Protein AF-A0A9E6A3W9-F1 (afdb_monomer_lite)

Foldseek 3Di:
DAQCLVVCPVVLVVQVPPDDPPPDDGDDDQDDPDPPPCSLNNQLNSQVNCCVPPPDHGDRDDPPPPDPVNLVCQCVPNPVPDDHDDDDDDPVCPDDDPDDDDDDPDDD

Sequence (108 aa):
MRDLREDLESIWRTAARIPASGGAGRVIMFVSALNGEGTTSVASSFACLAARRAEKQAWLVDLDLKRNRVFRGLEDRFARDIGRPGRAYDASLRQAPIYSISPQLADA

Structure (mmCIF, N/CA/C/O backbone):
data_AF-A0A9E6A3W9-F1
#
_entry.id   AF-A0A9E6A3W9-F1
#
loop_
_atom_site.group_PDB
_atom_site.id
_atom_site.type_symbol
_atom_site.label_atom_id
_atom_site.label_alt_id
_atom_site.label_comp_id
_atom_site.label_asym_id
_atom_site.label_entity_id
_atom_site.label_seq_id
_atom_site.pdbx_PDB_ins_code
_atom_site.Cartn_x
_atom_site.Cartn_y
_atom_site.Cartn_z
_atom_site.occupancy
_atom_site.B_iso_or_equiv
_atom_site.auth_seq_id
_atom_site.auth_comp_id
_atom_site.auth_asym_id
_atom_site.auth_atom_id
_atom_site.pdbx_PDB_model_num
ATOM 1 N N . MET A 1 1 ? -10.214 -8.459 -0.104 1.00 92.06 1 MET A N 1
ATOM 2 C CA . MET A 1 1 ? -9.581 -7.514 0.850 1.00 92.06 1 MET A CA 1
ATOM 3 C C . MET A 1 1 ? -10.659 -6.910 1.732 1.00 92.06 1 MET A C 1
ATOM 5 O O . MET A 1 1 ? -11.820 -6.979 1.351 1.00 92.06 1 MET A O 1
ATOM 9 N N . ARG A 1 2 ? -10.291 -6.358 2.891 1.00 95.94 2 ARG A N 1
ATOM 10 C CA . ARG A 1 2 ? -11.200 -5.588 3.756 1.00 95.94 2 ARG A CA 1
ATOM 11 C C . ARG A 1 2 ? -10.735 -4.138 3.814 1.00 95.94 2 ARG A C 1
ATOM 13 O O . ARG A 1 2 ? -9.531 -3.894 3.780 1.00 95.94 2 ARG A O 1
ATOM 20 N N . ASP A 1 3 ? -11.684 -3.216 3.872 1.00 97.31 3 ASP A N 1
ATOM 21 C CA . ASP A 1 3 ? -11.404 -1.816 4.170 1.00 97.31 3 ASP A CA 1
ATOM 22 C C . ASP A 1 3 ? -11.246 -1.666 5.680 1.00 97.31 3 ASP A C 1
ATOM 24 O O . ASP A 1 3 ? -12.156 -2.003 6.430 1.00 97.31 3 ASP A O 1
ATOM 28 N N . LEU A 1 4 ? -10.063 -1.238 6.106 1.00 98.00 4 LEU A N 1
ATOM 29 C CA . LEU A 1 4 ? -9.674 -1.126 7.511 1.00 98.00 4 LEU A CA 1
ATOM 30 C C . LEU A 1 4 ? -9.384 0.327 7.897 1.00 98.00 4 LEU A C 1
ATOM 32 O O . LEU A 1 4 ? -8.744 0.581 8.908 1.00 98.00 4 LEU A O 1
ATOM 36 N N . ARG A 1 5 ? -9.771 1.313 7.078 1.00 97.12 5 ARG A N 1
ATOM 37 C CA . ARG A 1 5 ? -9.376 2.716 7.305 1.00 97.12 5 ARG A CA 1
ATOM 38 C C . ARG A 1 5 ? -9.805 3.264 8.663 1.00 97.12 5 ARG A C 1
ATOM 40 O O . ARG A 1 5 ? -9.055 4.052 9.236 1.00 97.12 5 ARG A O 1
ATOM 47 N N . GLU A 1 6 ? -10.958 2.833 9.161 1.00 95.44 6 GLU A N 1
ATOM 48 C CA . GLU A 1 6 ? -11.476 3.211 10.481 1.00 95.44 6 GLU A CA 1
ATOM 49 C C . GLU A 1 6 ? -10.569 2.697 11.612 1.00 95.44 6 GLU A C 1
ATOM 51 O O . GLU A 1 6 ? -10.272 3.430 12.552 1.00 95.44 6 GLU A O 1
ATOM 56 N N . ASP A 1 7 ? -10.014 1.492 11.465 1.00 97.25 7 ASP A N 1
ATOM 57 C CA . ASP A 1 7 ? -9.131 0.876 12.463 1.00 97.25 7 ASP A CA 1
ATOM 58 C C . ASP A 1 7 ? -7.702 1.456 12.443 1.00 97.25 7 ASP A C 1
ATOM 60 O O . ASP A 1 7 ? -6.941 1.324 13.404 1.00 97.25 7 ASP A O 1
ATOM 64 N N . LEU A 1 8 ? -7.303 2.104 11.343 1.00 97.50 8 LEU A N 1
ATOM 65 C CA . LEU A 1 8 ? -5.916 2.522 11.097 1.00 97.50 8 LEU A CA 1
ATOM 66 C C . LEU A 1 8 ? -5.609 3.973 11.498 1.00 97.50 8 LEU A C 1
ATOM 68 O O . LEU A 1 8 ? -4.484 4.441 11.300 1.00 97.50 8 LEU A O 1
ATOM 72 N N . GLU A 1 9 ? -6.559 4.705 12.083 1.00 95.62 9 GLU A N 1
ATOM 73 C CA . GLU A 1 9 ? -6.360 6.121 12.423 1.00 95.62 9 GLU A CA 1
ATOM 74 C C . GLU A 1 9 ? -5.221 6.373 13.415 1.00 95.62 9 GLU A C 1
ATOM 76 O O . GLU A 1 9 ? -4.491 7.365 13.301 1.00 95.62 9 GLU A O 1
ATOM 81 N N . SER A 1 10 ? -5.072 5.503 14.413 1.00 95.00 10 SER A N 1
ATOM 82 C CA . SER A 1 10 ? -3.998 5.605 15.407 1.00 95.00 10 SER A CA 1
ATOM 83 C C . SER A 1 10 ? -2.628 5.373 14.762 1.00 95.00 10 SER A C 1
ATOM 85 O O . SER A 1 10 ? -1.684 6.124 15.019 1.00 95.00 10 SER A O 1
ATOM 87 N N . ILE A 1 11 ? -2.542 4.397 13.855 1.00 94.75 11 ILE A N 1
ATOM 88 C CA . ILE A 1 11 ? -1.326 4.055 13.113 1.00 94.75 11 ILE A CA 1
ATOM 89 C C . ILE A 1 11 ? -0.935 5.206 12.184 1.00 94.75 11 ILE A C 1
ATOM 91 O O . ILE A 1 11 ? 0.227 5.612 12.184 1.00 94.75 11 ILE A O 1
ATOM 95 N N . TRP A 1 12 ? -1.893 5.801 11.463 1.00 95.12 12 TRP A N 1
ATOM 96 C CA . TRP A 1 12 ? -1.654 6.997 10.645 1.00 95.12 12 TRP A CA 1
ATOM 97 C C . TRP A 1 12 ? -1.071 8.149 11.463 1.00 95.12 12 TRP A C 1
ATOM 99 O O . TRP A 1 12 ? -0.052 8.722 11.080 1.00 95.12 12 TRP A O 1
ATOM 109 N N . ARG A 1 13 ? -1.673 8.467 12.617 1.00 94.06 13 ARG A N 1
ATOM 110 C CA . ARG A 1 13 ? -1.185 9.545 13.491 1.00 94.06 13 ARG A CA 1
ATOM 111 C C . ARG A 1 13 ? 0.253 9.307 13.943 1.00 94.06 13 ARG A C 1
ATOM 113 O O . ARG A 1 13 ? 1.034 10.252 13.999 1.00 94.06 13 ARG A O 1
ATOM 120 N N . THR A 1 14 ? 0.608 8.066 14.260 1.00 94.06 14 THR A N 1
ATOM 121 C CA . THR A 1 14 ? 1.981 7.705 14.629 1.00 94.06 14 THR A CA 1
ATOM 122 C C . THR A 1 14 ? 2.931 7.830 13.443 1.00 94.06 14 THR A C 1
ATOM 124 O O . THR A 1 14 ? 3.971 8.472 13.565 1.00 94.06 14 THR A O 1
ATOM 127 N N . ALA A 1 15 ? 2.546 7.310 12.280 1.00 92.62 15 ALA A N 1
ATOM 128 C CA . ALA A 1 15 ? 3.335 7.387 11.058 1.00 92.62 15 ALA A CA 1
ATOM 129 C C . ALA A 1 15 ? 3.601 8.833 10.598 1.00 92.62 15 ALA A C 1
ATOM 131 O O . ALA A 1 15 ? 4.718 9.166 10.206 1.00 92.62 15 ALA A O 1
ATOM 132 N N . ALA A 1 16 ? 2.602 9.714 10.691 1.00 90.56 16 ALA A N 1
ATOM 133 C CA . ALA A 1 16 ? 2.720 11.117 10.297 1.00 90.56 16 ALA A CA 1
ATOM 134 C C . ALA A 1 16 ? 3.737 11.901 11.147 1.00 90.56 16 ALA A C 1
ATOM 136 O O . ALA A 1 16 ? 4.322 12.870 10.665 1.00 90.56 16 ALA A O 1
ATOM 137 N N . AR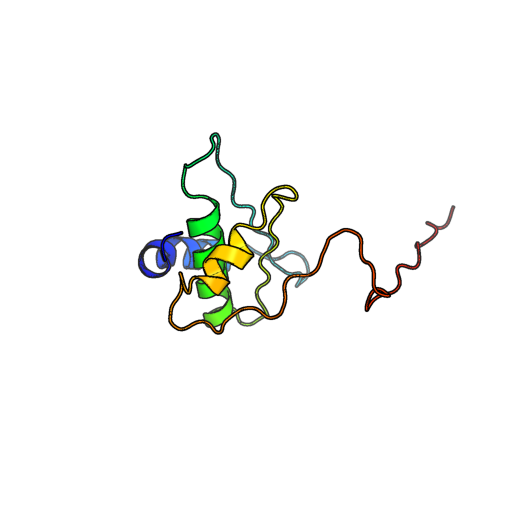G A 1 17 ? 3.990 11.466 12.389 1.00 90.69 17 ARG A N 1
ATOM 138 C CA . ARG A 1 17 ? 4.979 12.081 13.289 1.00 90.69 17 ARG A CA 1
ATOM 139 C C . ARG A 1 17 ? 6.412 11.611 13.053 1.00 90.69 17 ARG A C 1
ATOM 141 O O . ARG A 1 17 ? 7.324 12.210 13.613 1.00 90.69 17 ARG A O 1
ATOM 148 N N . ILE A 1 18 ? 6.628 10.571 12.245 1.00 89.25 18 ILE A N 1
ATOM 149 C CA . ILE A 1 18 ? 7.982 10.108 11.924 1.00 89.25 18 ILE A CA 1
ATOM 150 C C . ILE A 1 18 ? 8.715 11.253 11.203 1.00 89.25 18 ILE A C 1
ATOM 152 O O . ILE A 1 18 ? 8.189 11.761 10.203 1.00 89.25 18 ILE A O 1
ATOM 156 N N . PRO A 1 19 ? 9.887 11.703 11.687 1.00 84.69 19 PRO A N 1
ATOM 157 C CA . PRO A 1 19 ? 10.659 12.737 11.011 1.00 84.69 19 PRO A CA 1
ATOM 158 C C . PRO A 1 19 ? 11.061 12.281 9.608 1.00 84.69 19 PRO A C 1
ATOM 160 O O . PRO A 1 19 ? 11.511 11.152 9.422 1.00 84.69 19 PRO A O 1
ATOM 163 N N . ALA A 1 20 ? 10.906 13.158 8.6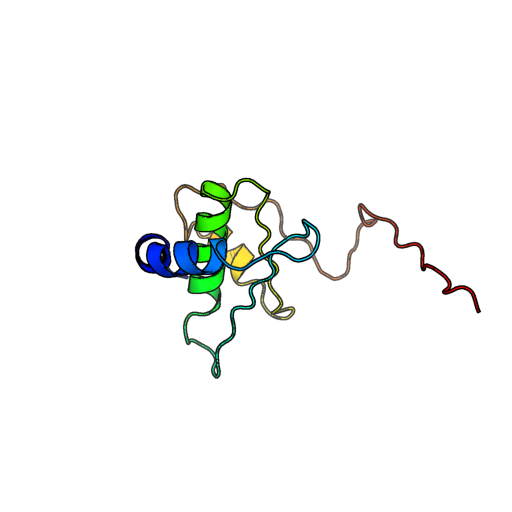20 1.00 81.25 20 ALA A N 1
ATOM 164 C CA . ALA A 1 20 ? 11.426 12.915 7.283 1.00 81.25 20 ALA A CA 1
ATOM 165 C C . ALA A 1 20 ? 12.778 13.624 7.135 1.00 81.25 20 ALA A C 1
ATOM 167 O O . ALA A 1 20 ? 12.855 14.847 7.264 1.00 81.25 20 ALA A O 1
ATOM 168 N N . SER A 1 21 ? 13.845 12.867 6.884 1.00 77.00 21 SER A N 1
ATOM 169 C CA . SER A 1 21 ? 15.188 13.423 6.697 1.00 77.00 21 SER A CA 1
ATOM 170 C C . SER A 1 21 ? 15.222 14.375 5.498 1.00 77.00 21 SER A C 1
ATOM 172 O O . SER A 1 21 ? 14.794 14.013 4.404 1.00 77.00 21 SER A O 1
ATOM 174 N N . GLY A 1 22 ? 15.71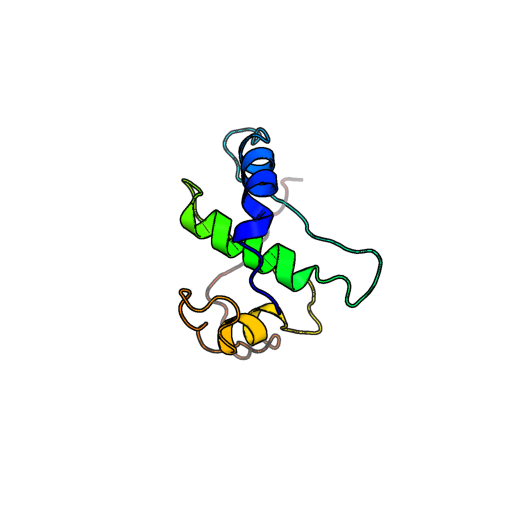9 15.601 5.693 1.00 72.88 22 GLY A N 1
ATOM 175 C CA . GLY A 1 22 ? 15.995 16.548 4.602 1.00 72.88 22 GLY A CA 1
ATOM 176 C C . GLY A 1 22 ? 14.787 16.958 3.746 1.00 72.88 22 GLY A C 1
ATOM 177 O O . GLY A 1 22 ? 14.961 17.286 2.579 1.00 72.88 22 GLY A O 1
ATOM 178 N N . GLY A 1 23 ? 13.559 16.902 4.277 1.00 67.75 23 GLY A N 1
ATOM 179 C CA . GLY A 1 23 ? 12.344 17.239 3.516 1.00 67.75 23 GLY A CA 1
ATOM 180 C C . GLY A 1 23 ? 11.876 16.156 2.530 1.00 67.75 23 GLY A C 1
ATOM 181 O O . GLY A 1 23 ? 10.920 16.386 1.775 1.00 67.75 23 GLY A O 1
ATOM 182 N N . ALA A 1 24 ? 12.511 14.977 2.561 1.00 76.19 24 ALA A N 1
ATOM 183 C CA . ALA A 1 24 ? 12.144 13.813 1.765 1.00 76.19 24 ALA A CA 1
ATOM 184 C C . ALA A 1 24 ? 10.745 13.265 2.121 1.00 76.19 24 ALA A C 1
ATOM 186 O O . ALA A 1 24 ? 10.066 13.723 3.043 1.00 76.19 24 ALA A O 1
ATOM 187 N N . GLY A 1 25 ? 10.276 12.285 1.347 1.00 84.56 25 GLY A N 1
ATOM 188 C CA . GLY A 1 25 ? 9.064 11.530 1.669 1.00 84.56 25 GLY A CA 1
ATOM 189 C C . GLY A 1 25 ? 9.256 10.591 2.866 1.00 84.56 25 GLY A C 1
ATOM 190 O O . GLY A 1 25 ? 10.364 10.398 3.363 1.00 84.56 25 GLY A O 1
ATOM 191 N N . ARG A 1 26 ? 8.161 9.969 3.312 1.00 88.81 26 ARG A N 1
ATOM 192 C CA . ARG A 1 26 ? 8.185 8.864 4.283 1.00 88.81 26 ARG A CA 1
ATOM 193 C C . ARG A 1 26 ? 7.961 7.553 3.541 1.00 88.81 26 ARG A C 1
ATOM 195 O O . ARG A 1 26 ? 7.072 7.487 2.696 1.00 88.81 26 ARG A O 1
ATOM 202 N N . VAL A 1 27 ? 8.725 6.522 3.887 1.00 91.75 27 VAL A N 1
ATOM 203 C CA . VAL A 1 27 ? 8.553 5.165 3.352 1.00 91.75 27 VAL A CA 1
ATOM 204 C C . VAL A 1 27 ? 8.157 4.247 4.498 1.00 91.75 27 VAL A C 1
ATOM 206 O O . VAL A 1 27 ? 8.827 4.210 5.526 1.00 91.75 27 VAL A O 1
ATOM 209 N N . ILE A 1 28 ? 7.045 3.532 4.333 1.00 93.19 28 ILE A N 1
ATOM 210 C CA . ILE A 1 28 ? 6.496 2.617 5.336 1.00 93.19 28 ILE A CA 1
ATOM 211 C C . ILE A 1 28 ? 6.292 1.269 4.655 1.00 93.19 28 ILE A C 1
ATOM 213 O O . ILE A 1 28 ? 5.551 1.179 3.677 1.00 93.19 28 ILE A O 1
ATOM 217 N N . MET A 1 29 ? 6.948 0.230 5.169 1.00 96.12 29 MET A N 1
ATOM 218 C CA . MET A 1 29 ? 6.801 -1.134 4.669 1.00 96.12 29 MET A CA 1
ATOM 219 C C . MET A 1 29 ? 5.799 -1.902 5.531 1.00 96.12 29 MET A C 1
ATOM 221 O O . MET A 1 29 ? 5.940 -1.962 6.750 1.00 96.12 29 MET A O 1
ATOM 225 N N . PHE A 1 30 ? 4.813 -2.522 4.884 1.00 96.75 30 PHE A N 1
ATOM 226 C CA . PHE A 1 30 ? 3.890 -3.460 5.516 1.00 96.75 30 PHE A CA 1
ATOM 227 C C . PHE A 1 30 ? 4.302 -4.879 5.135 1.00 96.75 30 PHE A C 1
ATOM 229 O O . PHE A 1 30 ? 4.338 -5.220 3.954 1.00 96.75 30 PHE A O 1
ATOM 236 N N . VAL A 1 31 ? 4.609 -5.702 6.133 1.00 96.44 31 VAL A N 1
ATOM 237 C CA . VAL A 1 31 ? 5.048 -7.089 5.958 1.00 96.44 31 VAL A CA 1
ATOM 238 C C . VAL A 1 31 ? 4.413 -7.963 7.031 1.00 96.44 31 VAL A C 1
ATOM 240 O O . VAL A 1 31 ? 4.024 -7.473 8.090 1.00 96.44 31 VAL A O 1
ATOM 243 N N . SER A 1 32 ? 4.291 -9.251 6.745 1.00 96.38 32 SER A N 1
ATOM 244 C CA . SER A 1 32 ? 3.791 -10.256 7.675 1.00 96.38 32 SER A CA 1
ATOM 245 C C . SER A 1 32 ? 4.649 -11.513 7.588 1.00 96.38 32 SER A C 1
ATOM 247 O O . SER A 1 32 ? 5.381 -11.696 6.613 1.00 96.38 32 SER A O 1
ATOM 249 N N . ALA A 1 33 ? 4.596 -12.356 8.616 1.00 96.75 33 ALA A N 1
ATOM 250 C CA . ALA A 1 33 ? 5.409 -13.567 8.669 1.00 96.75 33 ALA A CA 1
ATOM 251 C C . ALA A 1 33 ? 4.867 -14.639 7.714 1.00 96.75 33 ALA A C 1
ATOM 253 O O . ALA A 1 33 ? 5.633 -15.405 7.130 1.00 96.75 33 ALA A O 1
ATOM 254 N N . LEU A 1 34 ? 3.543 -14.679 7.544 1.00 95.44 34 LEU A N 1
ATOM 255 C CA . LEU A 1 34 ? 2.834 -15.703 6.794 1.00 95.44 34 LEU A CA 1
ATOM 256 C C . LEU A 1 34 ? 1.869 -15.109 5.765 1.00 95.44 34 LEU A C 1
ATOM 258 O O . LEU A 1 34 ? 1.432 -13.955 5.819 1.00 95.44 34 LEU A O 1
ATOM 262 N N . ASN A 1 35 ? 1.494 -15.960 4.811 1.00 90.88 35 ASN A N 1
ATOM 263 C CA . ASN A 1 35 ? 0.428 -15.662 3.867 1.00 90.88 35 ASN A CA 1
ATOM 264 C C . ASN A 1 35 ? -0.931 -15.648 4.576 1.00 90.88 35 ASN A C 1
ATOM 266 O O . ASN A 1 35 ? -1.240 -16.540 5.356 1.00 90.88 35 ASN A O 1
ATOM 270 N N . GLY A 1 36 ? -1.787 -14.692 4.212 1.00 92.06 36 GLY A N 1
ATOM 271 C CA . GLY A 1 36 ? -3.172 -14.638 4.698 1.00 92.06 36 GLY A CA 1
ATOM 272 C C . GLY A 1 36 ? -3.391 -13.755 5.927 1.00 92.06 36 GLY A C 1
ATOM 273 O O . GLY A 1 36 ? -4.540 -13.496 6.263 1.00 92.06 36 GLY A O 1
ATOM 274 N N . GLU A 1 37 ? -2.336 -13.183 6.511 1.00 95.56 37 GLU A N 1
ATOM 275 C CA . GLU A 1 37 ? -2.415 -12.317 7.704 1.00 95.56 37 GLU A CA 1
ATOM 276 C C . GLU A 1 37 ? -3.005 -10.917 7.432 1.00 95.56 37 GLU A C 1
ATOM 278 O O . GLU A 1 37 ? -3.114 -10.083 8.322 1.00 95.56 37 GLU A O 1
ATOM 283 N N . GLY A 1 38 ? -3.427 -10.644 6.194 1.00 95.62 38 GLY A N 1
ATOM 284 C CA . GLY A 1 38 ? -4.160 -9.424 5.854 1.00 95.62 38 GLY A CA 1
ATOM 285 C C . GLY A 1 38 ? -3.299 -8.216 5.477 1.00 95.62 38 GLY A C 1
ATOM 286 O O . GLY A 1 38 ? -3.859 -7.143 5.256 1.00 95.62 38 GLY A O 1
ATOM 287 N N . THR A 1 39 ? -1.987 -8.381 5.300 1.00 96.94 39 THR A N 1
ATOM 288 C CA . THR A 1 39 ? -1.013 -7.326 4.944 1.00 96.94 39 THR A CA 1
ATOM 289 C C . THR A 1 39 ? -1.472 -6.437 3.796 1.00 96.94 39 THR A C 1
ATOM 291 O O . THR A 1 39 ? -1.447 -5.216 3.912 1.00 96.94 39 THR A O 1
ATOM 294 N N . THR A 1 40 ? -1.984 -7.028 2.710 1.00 96.88 40 THR A N 1
ATOM 295 C CA . THR A 1 40 ? -2.505 -6.272 1.562 1.00 96.88 40 THR A CA 1
ATOM 296 C C . THR A 1 40 ? -3.695 -5.384 1.941 1.00 96.88 40 THR A C 1
ATOM 298 O O . THR A 1 40 ? -3.786 -4.256 1.463 1.00 96.88 40 THR A O 1
ATOM 301 N N . SER A 1 41 ? -4.600 -5.859 2.809 1.00 97.56 41 SER A N 1
ATOM 302 C CA . SER A 1 41 ? -5.753 -5.071 3.275 1.00 97.56 41 SER A CA 1
ATOM 303 C C . SER A 1 41 ? -5.295 -3.893 4.134 1.00 97.56 41 SER A C 1
ATOM 305 O O . SER A 1 41 ? -5.753 -2.774 3.911 1.00 97.56 41 SER A O 1
ATOM 307 N N . VAL A 1 42 ? -4.358 -4.124 5.062 1.00 97.75 42 VAL A N 1
ATOM 308 C CA . VAL A 1 42 ? -3.791 -3.073 5.923 1.00 97.75 42 VAL A CA 1
ATOM 309 C C . VAL A 1 42 ? -3.053 -2.029 5.087 1.00 97.75 42 VAL A C 1
ATOM 311 O O . VAL A 1 42 ? -3.379 -0.849 5.173 1.00 97.75 42 VAL A O 1
ATOM 314 N N . ALA A 1 43 ? -2.124 -2.453 4.225 1.00 97.81 43 ALA A N 1
ATOM 315 C CA . ALA A 1 43 ? -1.332 -1.555 3.386 1.00 97.81 43 ALA A CA 1
ATOM 316 C C . ALA A 1 43 ? -2.211 -0.707 2.455 1.00 97.81 43 ALA A C 1
ATOM 318 O O . ALA A 1 43 ? -2.045 0.509 2.371 1.00 97.81 43 ALA A O 1
ATOM 319 N N . SER A 1 44 ? -3.193 -1.332 1.797 1.00 97.44 44 SER A N 1
ATOM 320 C CA . SER A 1 44 ? -4.074 -0.627 0.857 1.00 97.44 44 SER A CA 1
ATOM 321 C C . SER A 1 44 ? -5.020 0.337 1.565 1.00 97.44 44 SER A C 1
ATOM 323 O O . SER A 1 44 ? -5.233 1.452 1.089 1.00 97.44 44 SER A O 1
ATOM 325 N N . SER A 1 45 ? -5.556 -0.059 2.723 1.00 98.12 45 SER A N 1
ATOM 326 C CA . SER A 1 45 ? -6.394 0.815 3.550 1.00 98.12 45 SER A CA 1
ATOM 327 C C . SER A 1 45 ? -5.585 1.995 4.084 1.00 98.12 45 SER A C 1
ATOM 329 O O . SER A 1 45 ? -6.023 3.137 3.970 1.00 98.12 45 SER A O 1
ATOM 331 N N . PHE A 1 46 ? -4.369 1.750 4.582 1.00 97.81 46 PHE A N 1
ATOM 332 C CA . PHE A 1 46 ? -3.466 2.803 5.036 1.00 97.81 46 PHE A CA 1
ATOM 333 C C . PHE A 1 46 ? -3.126 3.781 3.909 1.00 97.81 46 PHE A C 1
ATOM 335 O O . PHE A 1 46 ? -3.186 4.989 4.115 1.00 97.81 46 PHE A O 1
ATOM 342 N N . ALA A 1 47 ? -2.828 3.288 2.704 1.00 96.88 47 ALA A N 1
ATOM 343 C CA . ALA A 1 47 ? -2.560 4.142 1.552 1.00 96.88 47 ALA A CA 1
ATOM 344 C C . ALA A 1 47 ? -3.773 5.004 1.172 1.00 96.88 47 ALA A C 1
ATOM 346 O O . ALA A 1 47 ? -3.620 6.195 0.916 1.00 96.88 47 ALA A O 1
ATOM 347 N N . CYS A 1 48 ? -4.984 4.440 1.200 1.00 96.44 48 CYS A N 1
ATOM 348 C CA . CYS A 1 48 ? -6.214 5.199 0.959 1.00 96.44 48 CYS A CA 1
ATOM 349 C C . CYS A 1 48 ? -6.459 6.259 2.048 1.00 96.44 48 CYS A C 1
ATOM 351 O O . CYS A 1 48 ? -6.935 7.355 1.754 1.00 96.44 48 CYS A O 1
ATOM 353 N N . LEU A 1 49 ? -6.119 5.954 3.304 1.00 96.81 49 LEU A N 1
ATOM 354 C CA . LEU A 1 49 ? -6.179 6.905 4.413 1.00 96.81 49 LEU A CA 1
ATOM 355 C C . LEU A 1 49 ? -5.160 8.038 4.242 1.00 96.81 49 LEU A C 1
ATOM 357 O O . LEU A 1 49 ? -5.505 9.210 4.386 1.00 96.81 49 LEU A O 1
ATOM 361 N N . ALA A 1 50 ? -3.923 7.686 3.890 1.00 95.62 50 ALA A N 1
ATOM 362 C CA . ALA A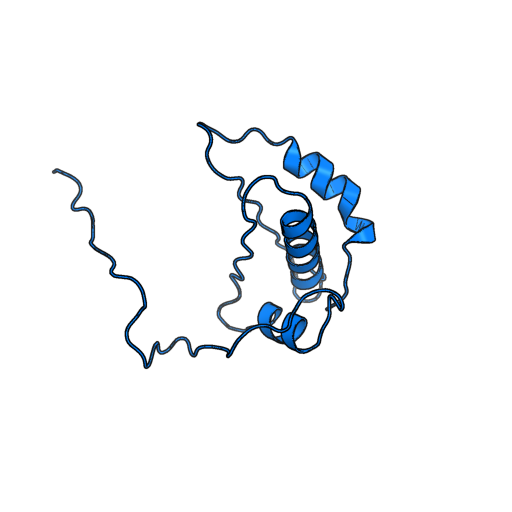 1 50 ? -2.839 8.622 3.638 1.00 95.62 50 ALA A CA 1
ATOM 363 C C . ALA A 1 50 ? -3.159 9.532 2.447 1.00 95.62 50 ALA A C 1
ATOM 365 O O . ALA A 1 50 ? -3.001 10.739 2.558 1.00 95.62 50 ALA A O 1
ATOM 366 N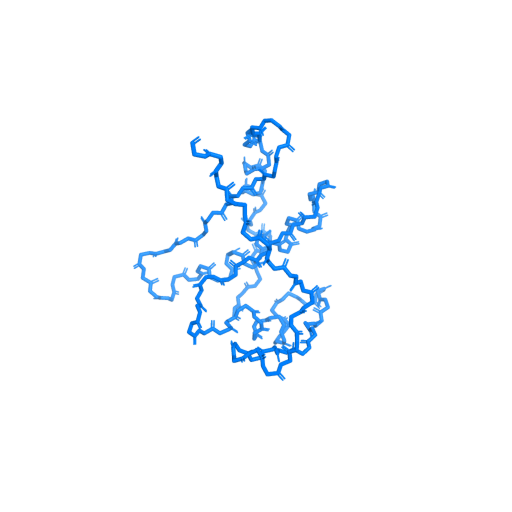 N . ALA A 1 51 ? -3.702 8.996 1.352 1.00 94.50 51 ALA A N 1
ATOM 367 C CA . ALA A 1 51 ? -4.107 9.783 0.186 1.00 94.50 51 ALA A CA 1
ATOM 368 C C . ALA A 1 51 ? -5.159 10.858 0.519 1.00 94.50 51 ALA A C 1
ATOM 370 O O . ALA A 1 51 ? -5.207 11.890 -0.142 1.00 94.50 51 ALA A O 1
ATOM 371 N N . ARG A 1 52 ? -5.987 10.634 1.550 1.00 93.75 52 ARG A N 1
ATOM 372 C CA . ARG A 1 52 ? -6.983 11.606 2.028 1.00 93.75 52 ARG A CA 1
ATOM 373 C C . ARG A 1 52 ? -6.427 12.636 3.014 1.00 93.75 52 ARG A C 1
ATOM 375 O O . ARG A 1 52 ? -7.056 13.672 3.194 1.00 93.75 52 ARG A O 1
ATOM 382 N N . ARG A 1 53 ? -5.328 12.333 3.713 1.00 93.94 53 ARG A N 1
ATOM 383 C CA . ARG A 1 53 ? -4.874 13.092 4.897 1.00 93.94 53 ARG A CA 1
ATOM 384 C C . ARG A 1 53 ? -3.471 13.675 4.788 1.00 93.94 53 ARG A C 1
ATOM 386 O O . ARG A 1 53 ? -3.139 14.573 5.553 1.00 93.94 53 ARG A O 1
ATOM 393 N N . ALA A 1 54 ? -2.630 13.141 3.913 1.00 91.25 54 ALA A N 1
ATOM 394 C CA . ALA A 1 54 ? -1.274 13.621 3.725 1.00 91.25 54 ALA A CA 1
ATOM 395 C C . ALA A 1 54 ? -1.276 14.960 2.976 1.00 91.25 54 ALA A C 1
ATOM 397 O O . ALA A 1 54 ? -2.023 15.144 2.020 1.00 91.25 54 ALA A O 1
ATOM 398 N N . GLU A 1 55 ? -0.387 15.870 3.372 1.00 87.19 55 GLU A N 1
ATOM 399 C CA . GLU A 1 55 ? -0.153 17.130 2.646 1.00 87.19 55 GLU A CA 1
ATOM 400 C C . GLU A 1 55 ? 0.479 16.894 1.264 1.00 87.19 55 GLU A C 1
ATOM 402 O O . GLU A 1 55 ? 0.270 17.662 0.330 1.00 87.19 55 GLU A O 1
ATOM 407 N N . LYS A 1 56 ? 1.269 15.819 1.138 1.00 87.12 56 LYS A N 1
ATOM 408 C CA . LYS A 1 56 ? 1.910 15.377 -0.106 1.00 87.12 56 LYS A CA 1
ATOM 409 C C . LYS A 1 56 ? 1.218 14.123 -0.641 1.00 87.12 56 LYS A C 1
ATOM 411 O O . LYS A 1 56 ? 0.571 13.391 0.101 1.00 87.12 56 LYS A O 1
ATOM 416 N N . GLN A 1 57 ? 1.416 13.843 -1.926 1.00 90.75 57 GLN A N 1
ATOM 417 C CA . GLN A 1 57 ? 0.883 12.650 -2.589 1.00 90.75 57 GLN A CA 1
ATOM 418 C C . GLN A 1 57 ? 1.326 11.358 -1.880 1.00 90.75 57 GLN A C 1
ATOM 420 O O . GLN A 1 57 ? 2.497 11.201 -1.532 1.00 90.75 57 GLN A O 1
ATOM 425 N N . ALA A 1 58 ? 0.394 10.418 -1.713 1.00 93.25 58 ALA A N 1
ATOM 426 C CA . ALA A 1 58 ? 0.656 9.093 -1.159 1.00 93.25 58 ALA A CA 1
ATOM 427 C C . ALA A 1 58 ? 0.755 8.051 -2.280 1.00 93.25 58 ALA A C 1
ATOM 429 O O . ALA A 1 58 ? -0.063 8.040 -3.199 1.00 93.25 58 ALA A O 1
ATOM 430 N N . TRP A 1 59 ? 1.753 7.175 -2.189 1.00 94.25 59 TRP A N 1
ATOM 431 C CA . TRP A 1 59 ? 2.025 6.134 -3.178 1.00 94.25 59 TRP A CA 1
ATOM 432 C C . TRP A 1 59 ? 1.925 4.765 -2.505 1.00 94.25 59 TRP A C 1
ATOM 434 O O . TRP A 1 59 ? 2.472 4.565 -1.421 1.00 94.25 59 TRP A O 1
ATOM 444 N N . LEU A 1 60 ? 1.235 3.823 -3.151 1.00 95.75 60 LEU A N 1
ATOM 445 C CA . LEU A 1 60 ? 1.200 2.419 -2.750 1.00 95.75 60 LEU A CA 1
ATOM 446 C C . LEU A 1 60 ? 1.991 1.604 -3.765 1.00 95.75 60 LEU A C 1
ATOM 448 O O . LEU A 1 60 ? 1.620 1.543 -4.935 1.00 95.75 60 LEU A O 1
ATOM 452 N N . VAL A 1 61 ? 3.065 0.975 -3.301 1.00 95.00 61 VAL A N 1
ATOM 453 C CA . VAL A 1 61 ? 3.908 0.103 -4.118 1.00 95.00 61 VAL A CA 1
ATOM 454 C C . VAL A 1 61 ? 3.685 -1.332 -3.653 1.00 95.00 61 VAL A C 1
ATOM 456 O O . VAL A 1 61 ? 4.039 -1.678 -2.528 1.00 95.00 61 VAL A O 1
ATOM 459 N N . ASP A 1 62 ? 3.060 -2.152 -4.500 1.00 94.06 62 ASP A N 1
ATOM 460 C CA . ASP A 1 62 ? 2.888 -3.584 -4.244 1.00 94.06 62 ASP A CA 1
ATOM 461 C C . ASP A 1 62 ? 4.150 -4.333 -4.688 1.00 94.06 62 ASP A C 1
ATOM 463 O O . ASP A 1 62 ? 4.508 -4.322 -5.866 1.00 94.06 62 ASP A O 1
ATOM 467 N N . LEU A 1 63 ? 4.842 -4.950 -3.730 1.00 93.38 63 LEU A N 1
ATOM 468 C CA . LEU A 1 63 ? 6.067 -5.711 -3.976 1.00 93.38 63 LEU A CA 1
ATOM 469 C C . LEU A 1 63 ? 5.790 -7.205 -4.239 1.00 93.38 63 LEU A C 1
ATOM 471 O O . LEU A 1 63 ? 6.733 -7.956 -4.498 1.00 93.38 63 LEU A O 1
ATOM 475 N N . ASP A 1 64 ? 4.527 -7.661 -4.217 1.00 90.50 64 ASP A N 1
ATOM 476 C CA . ASP A 1 64 ? 4.161 -9.002 -4.697 1.00 90.50 64 ASP A CA 1
ATOM 477 C C . ASP A 1 64 ? 4.082 -9.015 -6.233 1.00 90.50 64 ASP A C 1
ATOM 479 O O . ASP A 1 64 ? 3.023 -8.906 -6.851 1.00 90.50 64 ASP A O 1
ATOM 483 N N . LEU A 1 65 ? 5.238 -9.207 -6.870 1.00 86.62 65 LEU A N 1
ATOM 484 C CA . LEU A 1 65 ? 5.361 -9.248 -8.333 1.00 86.62 65 LEU A CA 1
ATOM 485 C C . LEU A 1 65 ? 4.659 -10.454 -8.981 1.00 86.62 65 LEU A C 1
ATOM 487 O O . LEU A 1 65 ? 4.525 -10.507 -10.203 1.00 86.62 65 LEU A O 1
ATOM 491 N N . LYS A 1 66 ? 4.232 -11.448 -8.191 1.00 86.62 66 LYS A N 1
ATOM 492 C CA . LYS A 1 66 ? 3.576 -12.660 -8.702 1.00 86.62 66 LYS A CA 1
ATOM 493 C C . LYS A 1 66 ? 2.062 -12.519 -8.730 1.00 86.62 66 LYS A C 1
ATOM 495 O O . LYS A 1 66 ? 1.397 -13.249 -9.467 1.00 86.62 66 LYS A O 1
ATOM 500 N N . ARG A 1 67 ? 1.493 -11.647 -7.896 1.00 88.12 67 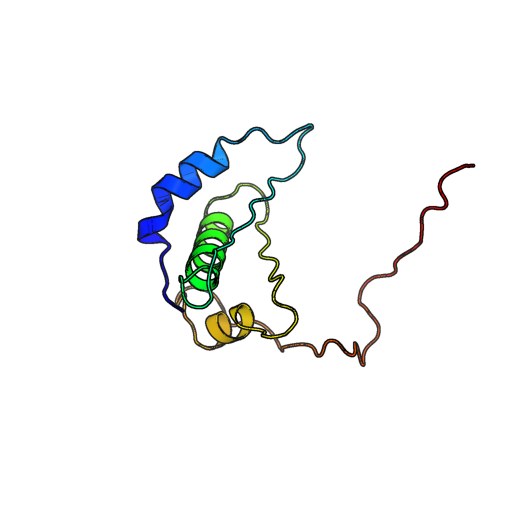ARG A N 1
ATOM 501 C CA . ARG A 1 67 ? 0.044 -11.527 -7.725 1.00 88.12 67 ARG A CA 1
ATOM 502 C C . ARG A 1 67 ? -0.355 -10.069 -7.610 1.00 88.12 67 ARG A C 1
ATOM 504 O O . ARG A 1 67 ? -0.071 -9.414 -6.621 1.00 88.12 67 ARG A O 1
ATOM 511 N N . ASN A 1 68 ? -1.164 -9.606 -8.553 1.00 90.31 68 ASN A N 1
ATOM 512 C CA . ASN A 1 68 ? -1.651 -8.231 -8.555 1.00 90.31 68 ASN A CA 1
ATOM 513 C C . ASN A 1 68 ? -2.866 -8.034 -7.618 1.00 90.31 68 ASN A C 1
ATOM 515 O O . ASN A 1 68 ? -3.976 -7.731 -8.062 1.00 90.31 68 ASN A O 1
ATOM 519 N N . ARG A 1 69 ? -2.695 -8.304 -6.315 1.00 93.81 69 ARG A N 1
ATOM 520 C CA . ARG A 1 69 ? -3.805 -8.333 -5.341 1.00 93.81 69 ARG A CA 1
ATOM 521 C C . ARG A 1 69 ? -4.379 -6.950 -5.069 1.00 93.81 69 ARG A C 1
ATOM 523 O O . ARG A 1 69 ? -5.594 -6.835 -4.926 1.00 93.81 69 ARG A O 1
ATOM 530 N N . VAL A 1 70 ? -3.534 -5.922 -5.024 1.00 95.00 70 VAL A N 1
ATOM 531 C CA . VAL A 1 70 ? -3.975 -4.536 -4.815 1.00 95.00 70 VAL A CA 1
ATOM 532 C C . VAL A 1 70 ? -4.870 -4.070 -5.964 1.00 95.00 70 VAL A C 1
ATOM 534 O O . VAL A 1 70 ? -5.967 -3.572 -5.711 1.00 95.00 70 VAL A O 1
ATOM 537 N N . PHE A 1 71 ? -4.455 -4.288 -7.219 1.00 94.38 71 PHE A N 1
ATOM 538 C CA . PHE A 1 71 ? -5.268 -3.945 -8.390 1.00 94.38 71 PHE A CA 1
ATOM 539 C C . PHE A 1 71 ? -6.636 -4.620 -8.343 1.00 94.38 71 PHE A C 1
ATOM 541 O O . PHE A 1 71 ? -7.652 -3.943 -8.471 1.00 94.38 71 PHE A O 1
ATOM 548 N N . ARG A 1 72 ? -6.664 -5.941 -8.107 1.00 94.75 72 ARG A N 1
ATOM 549 C CA . ARG A 1 72 ? -7.916 -6.706 -8.019 1.00 94.75 72 ARG A CA 1
ATOM 550 C C . ARG A 1 72 ? -8.805 -6.195 -6.893 1.00 94.75 72 ARG A C 1
ATOM 552 O O . ARG A 1 72 ? -9.988 -5.990 -7.103 1.00 94.75 72 ARG A O 1
ATOM 559 N N . GLY A 1 73 ? -8.235 -5.888 -5.727 1.00 95.81 73 GLY A N 1
ATOM 560 C CA . GLY A 1 73 ? -8.995 -5.295 -4.628 1.00 95.81 73 GLY A CA 1
ATOM 561 C C . GLY A 1 73 ? -9.643 -3.957 -4.992 1.00 95.81 73 GLY A C 1
ATOM 562 O O . GLY A 1 73 ? -10.799 -3.723 -4.640 1.00 95.81 73 GLY A O 1
ATOM 563 N N . LEU A 1 74 ? -8.916 -3.074 -5.682 1.00 94.94 74 LEU A N 1
ATOM 564 C CA . LEU A 1 74 ? -9.438 -1.780 -6.139 1.00 94.94 74 LEU A CA 1
ATOM 565 C C . LEU A 1 74 ? -10.501 -1.944 -7.241 1.00 94.94 74 LEU A C 1
ATOM 567 O O . LEU A 1 74 ? -11.517 -1.249 -7.221 1.00 94.94 74 LEU A O 1
ATOM 571 N N . GLU A 1 75 ? -10.299 -2.881 -8.169 1.00 95.62 75 GLU A N 1
ATOM 572 C CA . GLU A 1 75 ? -11.274 -3.274 -9.196 1.00 95.62 75 GLU A CA 1
ATOM 573 C C . GLU A 1 75 ? -12.580 -3.789 -8.561 1.00 95.62 75 GLU A C 1
ATOM 575 O O . GLU A 1 75 ? -13.666 -3.312 -8.907 1.00 95.62 75 GLU A O 1
ATOM 580 N N . ASP A 1 76 ? -12.456 -4.642 -7.539 1.00 96.19 76 ASP A N 1
ATOM 581 C CA . ASP A 1 76 ? -13.545 -5.212 -6.732 1.00 96.19 76 ASP A CA 1
ATOM 582 C C . ASP A 1 76 ? -14.150 -4.220 -5.722 1.00 96.19 76 ASP A C 1
ATOM 584 O O . ASP A 1 76 ? -15.019 -4.582 -4.925 1.00 96.19 76 ASP A O 1
ATOM 588 N N . ARG A 1 77 ? -13.719 -2.951 -5.742 1.00 95.06 77 ARG A N 1
ATOM 589 C CA . ARG A 1 77 ? -14.245 -1.869 -4.893 1.00 95.06 77 ARG A CA 1
ATOM 590 C C . ARG A 1 77 ? -14.134 -2.169 -3.393 1.00 95.06 77 ARG A C 1
ATOM 592 O O . ARG A 1 77 ? -15.060 -1.860 -2.640 1.00 95.06 77 ARG A O 1
ATOM 599 N N . PHE A 1 78 ? -12.992 -2.708 -2.942 1.00 96.75 78 PHE A N 1
ATOM 600 C CA . PHE A 1 78 ? -12.758 -2.931 -1.506 1.00 96.75 78 PHE A CA 1
ATOM 601 C C . PHE A 1 78 ? -12.934 -1.634 -0.692 1.00 96.75 78 PHE A C 1
ATOM 603 O O . PHE A 1 78 ? -13.549 -1.680 0.366 1.00 96.75 78 PHE A O 1
ATOM 610 N N . ALA A 1 79 ? -12.473 -0.493 -1.224 1.00 94.56 79 ALA A N 1
ATOM 611 C CA . ALA A 1 79 ? -12.720 0.855 -0.710 1.00 94.56 79 ALA A CA 1
ATOM 612 C C . ALA A 1 79 ? -13.717 1.573 -1.637 1.00 94.56 79 ALA A C 1
ATOM 614 O O . ALA A 1 79 ? -13.368 2.036 -2.724 1.00 94.56 79 ALA A O 1
ATOM 615 N N . ARG A 1 80 ? -14.995 1.597 -1.249 1.00 92.25 80 ARG A N 1
ATOM 616 C CA . ARG A 1 80 ? -16.123 1.898 -2.158 1.00 92.25 80 ARG A CA 1
ATOM 617 C C . ARG A 1 80 ? -16.139 3.320 -2.722 1.00 92.25 80 ARG A C 1
ATOM 619 O O . ARG A 1 80 ? -16.659 3.527 -3.819 1.00 92.25 80 ARG A O 1
ATOM 626 N N . ASP A 1 81 ? -15.606 4.259 -1.959 1.00 94.06 81 ASP A N 1
ATOM 627 C CA . ASP A 1 81 ? -15.463 5.693 -2.226 1.00 94.06 81 ASP A CA 1
ATOM 628 C C . ASP A 1 81 ? -14.235 6.036 -3.082 1.00 94.06 81 ASP A C 1
ATOM 630 O O . ASP A 1 81 ? -14.073 7.187 -3.482 1.00 94.06 81 ASP A O 1
ATOM 634 N N . ILE A 1 82 ? -13.368 5.061 -3.358 1.00 91.69 82 ILE A N 1
ATOM 635 C CA . ILE A 1 82 ? -12.225 5.223 -4.253 1.00 91.69 82 ILE A CA 1
ATOM 636 C C . ILE A 1 82 ? -12.640 4.818 -5.672 1.00 91.69 82 ILE A C 1
ATOM 638 O O . ILE A 1 82 ? -13.386 3.855 -5.884 1.00 91.69 82 ILE A O 1
ATOM 642 N N . GLY A 1 83 ? -12.174 5.588 -6.659 1.00 90.81 83 GLY A N 1
ATOM 643 C CA . GLY A 1 83 ? -12.384 5.289 -8.073 1.00 90.81 83 GLY A CA 1
ATOM 644 C C . GLY A 1 83 ? -11.789 3.935 -8.470 1.00 90.81 83 GLY A C 1
ATOM 645 O O . GLY A 1 83 ? -10.870 3.425 -7.831 1.00 90.81 83 GLY A O 1
ATOM 646 N N . ARG A 1 84 ? -12.311 3.346 -9.550 1.00 92.25 84 ARG A N 1
ATOM 647 C CA . ARG A 1 84 ? -11.733 2.116 -10.106 1.00 92.25 84 ARG A CA 1
ATOM 648 C C . ARG A 1 84 ? -10.341 2.400 -10.679 1.00 92.25 84 ARG A C 1
ATOM 650 O O . ARG A 1 84 ? -10.128 3.494 -11.208 1.00 92.25 84 ARG A O 1
ATOM 657 N N . PRO A 1 85 ? -9.411 1.433 -10.609 1.00 92.69 85 PRO A N 1
ATOM 658 C CA . PRO A 1 85 ? -8.125 1.586 -11.263 1.00 92.69 85 PRO A CA 1
ATOM 659 C C . PRO A 1 85 ? -8.323 1.637 -12.785 1.00 92.69 85 PRO A C 1
ATOM 661 O O . PRO A 1 85 ? -9.316 1.135 -13.317 1.00 92.69 85 PRO A O 1
ATOM 664 N N . GLY A 1 86 ? -7.361 2.238 -13.487 1.00 89.88 86 GLY A N 1
ATOM 665 C CA . GLY A 1 86 ? -7.273 2.125 -14.942 1.00 89.88 86 GLY A CA 1
ATOM 666 C C . GLY A 1 86 ? -6.987 0.684 -15.386 1.00 89.88 86 GLY A C 1
ATOM 667 O O . GLY A 1 86 ? -6.996 -0.247 -14.588 1.00 89.88 86 GLY A O 1
ATOM 668 N N . ARG A 1 87 ? -6.696 0.480 -16.671 1.00 87.00 87 ARG A N 1
ATOM 669 C CA . ARG A 1 87 ? -6.315 -0.840 -17.199 1.00 87.00 87 ARG A CA 1
ATOM 670 C C . ARG A 1 87 ? -5.075 -1.398 -16.475 1.00 87.00 87 ARG A C 1
ATOM 672 O O . ARG A 1 87 ? -4.092 -0.683 -16.298 1.00 87.00 87 ARG A O 1
ATOM 679 N N . ALA A 1 88 ? -5.088 -2.694 -16.148 1.00 86.12 88 ALA A N 1
ATOM 680 C CA . ALA A 1 88 ? -3.880 -3.407 -15.733 1.00 86.12 88 ALA A CA 1
ATOM 681 C C . ALA A 1 88 ? -2.897 -3.538 -16.904 1.00 86.12 88 ALA A C 1
ATOM 683 O O . ALA A 1 88 ? -3.266 -3.980 -17.997 1.00 86.12 88 ALA A O 1
ATOM 684 N N . TYR A 1 89 ? -1.638 -3.196 -16.653 1.00 78.94 89 TYR A N 1
ATOM 685 C CA . TYR A 1 89 ? -0.550 -3.414 -17.596 1.00 78.94 89 TYR A CA 1
ATOM 686 C C . TYR A 1 89 ? 0.122 -4.762 -17.349 1.00 78.94 89 TYR A C 1
ATOM 688 O O . TYR A 1 89 ? 0.193 -5.241 -16.218 1.00 78.94 89 TYR A O 1
ATOM 696 N N . ASP A 1 90 ? 0.610 -5.368 -18.426 1.00 76.38 90 ASP A N 1
ATOM 697 C CA . ASP A 1 90 ? 1.396 -6.594 -18.369 1.00 76.38 90 ASP A CA 1
ATOM 698 C C . ASP A 1 90 ? 2.882 -6.253 -18.158 1.00 76.38 90 ASP A C 1
ATOM 700 O O . ASP A 1 90 ? 3.409 -5.322 -18.775 1.00 76.38 90 ASP A O 1
ATOM 704 N N . ALA A 1 91 ? 3.554 -7.011 -17.288 1.00 70.44 91 ALA A N 1
ATOM 705 C CA . ALA A 1 91 ? 4.961 -6.814 -16.934 1.00 70.44 91 ALA A CA 1
ATOM 706 C C . ALA A 1 91 ? 5.943 -7.087 -18.089 1.00 70.44 91 ALA A C 1
ATOM 708 O O . ALA A 1 91 ? 7.101 -6.691 -18.007 1.00 70.44 91 ALA A O 1
ATOM 709 N N . SER A 1 92 ? 5.495 -7.708 -19.183 1.00 71.19 92 SER A N 1
ATOM 710 C CA . SER A 1 92 ? 6.261 -7.815 -20.430 1.00 71.19 92 SER A CA 1
ATOM 711 C C . SER A 1 92 ? 6.437 -6.476 -21.145 1.00 71.19 92 SER A C 1
ATOM 713 O O . SER A 1 92 ? 7.127 -6.444 -22.161 1.00 71.19 92 SER A O 1
ATOM 715 N N . LEU A 1 93 ? 5.823 -5.391 -20.637 1.00 65.75 93 LEU A N 1
ATOM 716 C CA . LEU A 1 93 ? 5.984 -4.027 -21.140 1.00 65.75 93 LEU A CA 1
ATOM 717 C C . LEU A 1 93 ? 5.877 -3.987 -22.670 1.00 65.75 93 LEU A C 1
ATOM 719 O O . LEU A 1 93 ? 6.694 -3.344 -23.313 1.00 65.75 93 LEU A O 1
ATOM 723 N N . ARG A 1 94 ? 4.909 -4.698 -23.278 1.00 67.50 94 ARG A N 1
ATOM 724 C CA . ARG A 1 94 ? 4.661 -4.734 -24.744 1.00 67.50 94 ARG A CA 1
ATOM 725 C C . ARG A 1 94 ? 4.197 -3.375 -25.311 1.00 67.50 94 ARG A C 1
ATOM 727 O O . ARG A 1 94 ? 3.266 -3.296 -26.105 1.00 67.50 94 ARG A O 1
ATOM 734 N N . GLN A 1 95 ? 4.791 -2.299 -24.826 1.00 69.94 95 GLN A N 1
ATOM 735 C CA . GLN A 1 95 ? 4.517 -0.894 -25.027 1.00 69.94 95 GLN A CA 1
ATOM 736 C C . GLN A 1 95 ? 5.769 -0.112 -24.604 1.00 69.94 95 GLN A C 1
ATOM 738 O O . GLN A 1 95 ? 6.457 -0.490 -23.655 1.00 69.94 95 GLN A O 1
ATOM 743 N N . ALA A 1 96 ? 6.054 0.992 -25.290 1.00 70.31 96 ALA A N 1
ATOM 744 C CA . ALA A 1 96 ? 7.150 1.867 -24.894 1.00 70.31 96 ALA A CA 1
ATOM 745 C C . ALA A 1 96 ? 6.901 2.406 -23.466 1.00 70.31 96 ALA A C 1
ATOM 747 O O . ALA A 1 96 ? 5.782 2.843 -23.175 1.00 70.31 96 ALA A O 1
ATOM 748 N N . PRO A 1 97 ? 7.893 2.364 -22.559 1.00 70.44 97 PRO A N 1
ATOM 749 C CA . PRO A 1 97 ? 7.745 2.947 -21.232 1.00 70.44 97 PRO A CA 1
ATOM 750 C C . PRO A 1 97 ? 7.520 4.462 -21.339 1.00 70.44 97 PRO A C 1
ATOM 752 O O . PRO A 1 97 ? 8.081 5.128 -22.205 1.00 70.44 97 PRO A O 1
ATOM 755 N N . ILE A 1 98 ? 6.724 5.022 -20.423 1.00 71.75 98 ILE A N 1
ATOM 756 C CA . ILE A 1 98 ? 6.485 6.477 -20.332 1.00 71.75 98 ILE A CA 1
ATOM 757 C C . ILE A 1 98 ? 7.680 7.246 -19.739 1.00 71.75 98 ILE A C 1
ATOM 759 O O . ILE A 1 98 ? 7.587 8.443 -19.484 1.00 71.75 98 ILE A O 1
ATOM 763 N N . TYR A 1 99 ? 8.776 6.544 -19.458 1.00 71.12 99 TYR A N 1
ATOM 764 C CA . TYR A 1 99 ? 9.979 7.060 -18.825 1.00 71.12 99 TYR A CA 1
ATOM 765 C C . TYR A 1 99 ? 11.220 6.496 -19.524 1.00 71.12 99 TYR A C 1
ATOM 767 O O . TYR A 1 99 ? 11.206 5.378 -20.040 1.00 71.12 99 TYR A O 1
ATOM 775 N N . SER A 1 100 ? 12.311 7.257 -19.495 1.00 76.62 100 SER A N 1
ATOM 776 C CA . SER A 1 100 ? 13.647 6.817 -19.901 1.00 76.62 100 SER A CA 1
ATOM 777 C C . SER A 1 100 ? 14.544 6.728 -18.670 1.00 76.62 100 SER A C 1
ATOM 779 O O . SER A 1 100 ? 14.587 7.669 -17.877 1.00 76.62 100 SER A O 1
ATOM 781 N N . ILE A 1 101 ? 15.274 5.623 -18.511 1.00 75.75 101 ILE A N 1
ATOM 782 C CA . ILE A 1 101 ? 16.318 5.511 -17.487 1.00 75.75 101 ILE A CA 1
ATOM 783 C C . ILE A 1 101 ? 17.651 5.855 -18.148 1.00 75.75 101 ILE A C 1
ATOM 785 O O . ILE A 1 101 ? 18.093 5.137 -19.041 1.00 75.75 101 ILE A O 1
ATOM 789 N N . SER A 1 102 ? 18.290 6.929 -17.690 1.00 80.81 102 SER A N 1
ATOM 790 C CA . SER A 1 102 ? 19.680 7.236 -18.028 1.00 80.81 102 SER A CA 1
ATOM 791 C C . SER A 1 102 ? 20.547 6.843 -16.834 1.00 80.81 102 SER A C 1
ATOM 793 O O . SER A 1 102 ? 20.364 7.428 -15.763 1.00 80.81 102 SER A O 1
ATOM 795 N N . PRO A 1 103 ? 21.446 5.849 -16.952 1.00 73.12 103 PRO A N 1
ATOM 796 C CA . PRO A 1 103 ? 22.356 5.528 -15.863 1.00 73.12 103 PRO A CA 1
ATOM 797 C C . PRO A 1 103 ? 23.235 6.748 -15.571 1.00 73.12 103 PRO A C 1
ATOM 799 O O . PRO A 1 103 ? 23.842 7.316 -16.478 1.00 73.12 103 PRO A O 1
ATOM 802 N N . GLN A 1 104 ? 23.303 7.150 -14.304 1.00 73.12 104 GLN A N 1
ATOM 803 C CA . GLN A 1 104 ? 24.381 8.017 -13.848 1.00 73.12 104 GLN A CA 1
ATOM 804 C C . GLN A 1 104 ? 25.629 7.142 -13.772 1.00 73.12 104 GLN A C 1
ATOM 806 O O . GLN A 1 104 ? 25.723 6.265 -12.914 1.00 73.12 104 GLN A O 1
ATOM 811 N N . LEU A 1 105 ? 26.559 7.335 -14.710 1.00 72.75 105 LEU A N 1
ATOM 812 C CA . LEU A 1 105 ? 27.927 6.879 -14.502 1.00 72.75 105 LEU A CA 1
ATOM 813 C C . LEU A 1 105 ? 28.415 7.620 -13.259 1.00 72.75 105 LEU A C 1
ATOM 815 O O . LEU A 1 105 ? 28.456 8.847 -13.259 1.00 72.75 105 LEU A O 1
ATOM 819 N N . ALA A 1 106 ? 28.675 6.886 -12.178 1.00 69.06 106 ALA A N 1
ATOM 820 C CA . ALA A 1 106 ? 29.396 7.456 -11.054 1.00 69.06 106 ALA A CA 1
ATOM 821 C C . ALA A 1 106 ? 30.741 7.953 -11.595 1.00 69.06 106 ALA A C 1
ATOM 823 O O . ALA A 1 106 ? 31.432 7.188 -12.274 1.00 69.06 106 ALA A O 1
ATOM 824 N N . ASP A 1 107 ? 31.064 9.223 -11.348 1.00 70.06 107 ASP A N 1
ATOM 825 C CA . ASP A 1 107 ? 32.389 9.755 -11.651 1.00 70.06 107 ASP A CA 1
ATOM 826 C C . ASP A 1 107 ? 33.426 8.852 -10.958 1.00 70.06 107 ASP A C 1
ATOM 828 O O . ASP A 1 107 ? 33.315 8.582 -9.758 1.00 70.06 107 ASP A O 1
ATOM 832 N N . ALA A 1 108 ? 34.344 8.302 -11.758 1.00 55.31 108 ALA A N 1
ATOM 833 C CA . ALA A 1 108 ? 35.398 7.388 -11.320 1.00 55.31 108 ALA A CA 1
ATOM 834 C C . ALA A 1 108 ? 36.504 8.116 -10.547 1.00 55.31 108 ALA A C 1
ATOM 836 O O . ALA A 1 108 ? 36.815 9.274 -10.911 1.00 55.31 108 ALA A O 1
#

Radius of gyration: 16.53 Å; chains: 1; bounding box: 52×33×40 Å

pLDDT: mean 88.69, std 9.85, range [55.31, 98.12]

Secondary structure (DSSP, 8-state):
----TTTTHHHHHHHHTSPPGGGPPP------SSTTSSHHHHHHHHHHHHHHH-SS--------TT--HHHHHHHTTSSTTSPPP-PPPPTT--S--SS---------